Protein AF-A0A7X0Z5W8-F1 (afdb_monomer_lite)

Sequence (164 aa):
MKFIDGFQKYYEKPPVWVVLEIMTMSKLKPFIVYLSNAKPRNTKLKKIRNGIRYTSMLRNECAHNRPIIFNLRNNNHHISKPIYTNAKRKGFTNEEIQIYKVAQIFALMDLHALVCGDGMRRNRFKDFVVFKQEFQRVEDLFQDNKYISRFQSAINRLVDIYQI

Organism: NCBI:txid1552123

Foldseek 3Di:
DDDDPPCPVQPVPNDVVNVVVPDDLVRVLVVLVVVCVVCVVDVLSVLCNLLSVLQVVVVVCVVVVNDLPPPQPQPPDDRDPVLVVVVVVLPQDPLLCSRSSLSSVSSVLVNCVSPDDPVVLVVVLVVLVVVLVVLVVCCVVCVVPPSSVSPSVSSVSSSVSSDD

pLDDT: mean 89.34, std 6.94, range [51.5, 96.38]

InterPro domains:
  IPR011664 Abortive infection system protein AbiD/AbiF-like [PF07751] (3-68)

Secondary structure (DSSP, 8-state):
-PPPTT-GGGSSS--HHHHHHH--HHHHHHHHHHHHHHSTT-HHHHHHHHHHHHHHHHHHHHHTT--TTTT-S--SPPPPHHHHHHHHHTT--HHHHTSHHHHHHHHHHHHHHHHS-HHHHHHHHHHHHHHHHHHHTTGGGGTT-HHHHHHHHHHHHHHHHH--

Structure (mmCIF, N/CA/C/O backbone):
data_AF-A0A7X0Z5W8-F1
#
_entry.id   AF-A0A7X0Z5W8-F1
#
loop_
_atom_site.group_PDB
_atom_site.id
_atom_site.type_symbol
_atom_site.label_atom_id
_atom_site.label_alt_id
_atom_site.label_comp_id
_atom_site.label_asym_id
_atom_site.label_entity_id
_atom_site.label_seq_id
_atom_site.pdbx_PDB_ins_code
_atom_site.Cartn_x
_atom_site.Cartn_y
_atom_site.Cartn_z
_atom_site.occupancy
_atom_site.B_iso_or_equiv
_atom_site.auth_seq_id
_atom_site.auth_comp_id
_atom_site.auth_asym_id
_atom_site.auth_atom_id
_atom_site.pdbx_PDB_model_num
ATOM 1 N N . MET A 1 1 ? 24.064 -20.713 -11.285 1.00 51.50 1 MET A N 1
ATOM 2 C CA . MET A 1 1 ? 22.827 -19.966 -11.612 1.00 51.50 1 MET A CA 1
ATOM 3 C C . MET A 1 1 ? 21.813 -20.987 -12.105 1.00 51.50 1 MET A C 1
ATOM 5 O O . MET A 1 1 ? 22.127 -21.669 -13.066 1.00 51.50 1 MET A O 1
ATOM 9 N N . LYS A 1 2 ? 20.683 -21.207 -11.412 1.00 58.75 2 LYS A N 1
ATOM 10 C CA . LYS A 1 2 ? 19.655 -22.139 -11.913 1.00 58.75 2 LYS A CA 1
ATOM 11 C C . LYS A 1 2 ? 18.918 -21.463 -13.065 1.00 58.75 2 LYS A C 1
ATOM 13 O O . LYS A 1 2 ? 18.343 -20.392 -12.870 1.00 58.75 2 LYS A O 1
ATOM 18 N N . PHE A 1 3 ? 18.996 -22.066 -14.239 1.00 69.62 3 PHE A N 1
ATOM 19 C CA . PHE A 1 3 ? 18.217 -21.665 -15.396 1.00 69.62 3 PHE A CA 1
ATOM 20 C C . PHE A 1 3 ? 16.768 -22.131 -15.212 1.00 69.62 3 PHE A C 1
ATOM 22 O O . PHE A 1 3 ? 16.520 -23.185 -14.635 1.00 69.62 3 PHE A O 1
ATOM 29 N N . ILE A 1 4 ? 15.824 -21.281 -15.605 1.00 78.38 4 ILE A N 1
ATOM 30 C CA . ILE A 1 4 ? 14.389 -21.560 -15.583 1.00 78.38 4 ILE A CA 1
ATOM 31 C C . ILE A 1 4 ? 14.031 -22.235 -16.903 1.00 78.38 4 ILE A C 1
ATOM 33 O O . ILE A 1 4 ? 14.211 -21.640 -17.973 1.00 78.38 4 ILE A O 1
ATOM 37 N N . ASP A 1 5 ? 13.512 -23.453 -16.806 1.00 81.94 5 ASP A N 1
ATOM 38 C CA . ASP A 1 5 ? 13.089 -24.223 -17.966 1.00 81.94 5 ASP A CA 1
ATOM 39 C C . ASP A 1 5 ? 12.021 -23.484 -18.780 1.00 81.94 5 ASP A C 1
ATOM 41 O O . ASP A 1 5 ? 11.112 -22.862 -18.232 1.00 81.94 5 ASP A O 1
ATOM 45 N N . GLY A 1 6 ? 12.178 -23.497 -20.106 1.00 82.88 6 GLY A N 1
ATOM 46 C CA . GLY A 1 6 ? 11.323 -22.780 -21.056 1.00 82.88 6 GLY A CA 1
ATOM 47 C C . GLY A 1 6 ? 11.835 -21.392 -21.464 1.00 82.88 6 GLY A C 1
ATOM 48 O O . GLY A 1 6 ? 11.345 -20.831 -22.446 1.00 82.88 6 GLY A O 1
ATOM 49 N N . PHE A 1 7 ? 12.851 -20.846 -20.780 1.00 83.75 7 PHE A N 1
ATOM 50 C CA . PHE A 1 7 ? 13.393 -19.506 -21.061 1.00 83.75 7 PHE A CA 1
ATOM 51 C C . PHE A 1 7 ? 14.799 -19.491 -21.674 1.00 83.75 7 PHE A C 1
ATOM 53 O O . PHE A 1 7 ? 15.327 -18.413 -21.944 1.00 83.75 7 PHE A O 1
ATOM 60 N N . GLN A 1 8 ? 15.397 -20.655 -21.940 1.00 88.62 8 GLN A N 1
ATOM 61 C CA . GLN A 1 8 ? 16.789 -20.786 -22.390 1.00 88.62 8 GLN A CA 1
ATOM 62 C C . GLN A 1 8 ? 17.100 -19.949 -23.639 1.00 88.62 8 GLN A C 1
ATOM 64 O O . GLN A 1 8 ? 18.111 -19.250 -23.680 1.00 88.62 8 GLN A O 1
ATOM 69 N N . LYS A 1 9 ? 16.183 -19.930 -24.617 1.00 87.69 9 LYS A N 1
ATOM 70 C CA . LYS A 1 9 ? 16.318 -19.158 -25.868 1.00 87.69 9 LYS A CA 1
ATOM 71 C C . LYS A 1 9 ? 16.400 -17.637 -25.680 1.00 87.69 9 LYS A C 1
ATOM 73 O O . LYS A 1 9 ? 16.699 -16.922 -26.628 1.00 87.69 9 LYS A O 1
ATOM 78 N N . TYR A 1 10 ? 16.112 -17.135 -24.481 1.00 84.44 10 TYR A N 1
ATOM 79 C CA . TYR A 1 10 ? 16.080 -15.708 -24.179 1.00 84.44 10 TYR A CA 1
ATOM 80 C C . TYR A 1 10 ? 17.262 -15.237 -23.327 1.00 84.44 10 TYR A C 1
ATOM 82 O O . TYR A 1 10 ? 17.318 -14.059 -23.004 1.00 84.44 10 TYR A O 1
ATOM 90 N N . TYR A 1 11 ? 18.209 -16.091 -22.934 1.00 83.38 11 TYR A N 1
ATOM 91 C CA . TYR A 1 11 ? 19.255 -15.669 -21.990 1.00 83.38 11 TYR A CA 1
ATOM 92 C C . TYR A 1 11 ? 20.321 -14.749 -22.579 1.00 83.38 11 TYR A C 1
ATOM 94 O O . TYR A 1 11 ? 20.823 -13.890 -21.858 1.00 83.38 11 TYR A O 1
ATOM 102 N N . GLU A 1 12 ? 20.631 -14.866 -23.869 1.00 84.81 12 GLU A N 1
ATOM 103 C CA . GLU A 1 12 ? 21.605 -13.980 -24.522 1.00 84.81 12 GLU A CA 1
ATOM 104 C C . GLU A 1 12 ? 21.020 -12.598 -24.835 1.00 84.81 12 GLU A C 1
ATOM 106 O O . GLU A 1 12 ? 21.705 -11.581 -24.741 1.00 84.81 12 GLU A O 1
ATOM 111 N N . LYS A 1 13 ? 19.734 -12.554 -25.204 1.00 85.81 13 LYS A N 1
ATOM 112 C CA . LYS A 1 13 ? 19.005 -11.330 -25.565 1.00 85.81 13 LYS A CA 1
ATOM 113 C C . LYS A 1 13 ? 17.608 -11.348 -24.941 1.00 85.81 13 LYS A C 1
ATOM 115 O O . LYS A 1 13 ? 16.622 -11.547 -25.656 1.00 85.81 13 LYS A O 1
ATOM 120 N N . PRO A 1 14 ? 17.497 -11.174 -23.614 1.00 83.38 14 PRO A N 1
ATOM 121 C CA . PRO A 1 14 ? 16.217 -11.292 -22.942 1.00 83.38 14 PRO A CA 1
ATOM 122 C C . PRO A 1 14 ? 15.326 -10.107 -23.315 1.00 83.38 14 PRO A C 1
ATOM 124 O O . PRO A 1 14 ? 15.676 -8.960 -23.016 1.00 83.38 14 PRO A O 1
ATOM 127 N N . PRO A 1 15 ? 14.159 -10.338 -23.945 1.00 84.62 15 PRO A N 1
ATOM 128 C CA . PRO A 1 15 ? 13.189 -9.273 -24.106 1.00 84.62 15 PRO A CA 1
ATOM 129 C C . PRO A 1 15 ? 12.685 -8.847 -22.721 1.00 84.62 15 PRO A C 1
ATOM 131 O O . PRO A 1 15 ? 12.645 -9.643 -21.780 1.00 84.62 15 PRO A O 1
ATOM 134 N N . VAL A 1 16 ? 12.272 -7.584 -22.587 1.00 78.19 16 VAL A N 1
ATOM 135 C CA . VAL A 1 16 ? 11.922 -7.008 -21.276 1.00 78.19 16 VAL A CA 1
ATOM 136 C C . VAL A 1 16 ? 10.833 -7.803 -20.543 1.00 78.19 16 VAL A C 1
ATOM 138 O O . VAL A 1 16 ? 10.878 -7.914 -19.323 1.00 78.19 16 VAL A O 1
ATOM 141 N N . TRP A 1 17 ? 9.891 -8.412 -21.270 1.00 80.69 17 TRP A N 1
ATOM 142 C CA . TRP A 1 17 ? 8.832 -9.230 -20.676 1.00 80.69 17 TRP A CA 1
ATOM 143 C C . TRP A 1 17 ? 9.375 -10.509 -20.022 1.00 80.69 17 TRP A C 1
ATOM 145 O O . TRP A 1 17 ? 8.927 -10.851 -18.935 1.00 80.69 17 TRP A O 1
ATOM 155 N N . VAL A 1 18 ? 10.394 -11.158 -20.605 1.00 82.19 18 VAL A N 1
ATOM 156 C CA . VAL A 1 18 ? 11.055 -12.332 -20.001 1.00 82.19 18 VAL A CA 1
ATOM 157 C C . VAL A 1 18 ? 11.731 -11.933 -18.707 1.00 82.19 18 VAL A C 1
ATOM 159 O O . VAL A 1 18 ? 11.607 -12.633 -17.709 1.00 82.19 18 VAL A O 1
ATOM 162 N N . VAL A 1 19 ? 12.415 -10.785 -18.710 1.00 80.25 19 VAL A N 1
ATOM 163 C CA . VAL A 1 19 ? 13.057 -10.249 -17.509 1.00 80.25 19 VAL A CA 1
ATOM 164 C C . VAL A 1 19 ? 12.027 -10.049 -16.402 1.00 80.25 19 VAL A C 1
ATOM 166 O O . VAL A 1 19 ? 12.305 -10.416 -15.269 1.00 80.25 19 VAL A O 1
ATOM 169 N N . LEU A 1 20 ? 10.845 -9.513 -16.712 1.00 78.06 20 LEU A N 1
ATOM 170 C CA . LEU A 1 20 ? 9.777 -9.325 -15.728 1.00 78.06 20 LEU A CA 1
ATOM 171 C C . LEU A 1 20 ? 9.198 -10.654 -15.222 1.00 78.06 20 LEU A C 1
ATOM 173 O O . LEU A 1 20 ? 8.977 -10.780 -14.021 1.00 78.06 20 LEU A O 1
ATOM 177 N N . GLU A 1 21 ? 9.019 -11.636 -16.105 1.00 79.38 21 GLU A N 1
ATOM 178 C CA . GLU A 1 21 ? 8.458 -12.955 -15.783 1.00 79.38 21 GLU A CA 1
ATOM 179 C C . GLU A 1 21 ? 9.354 -13.745 -14.815 1.00 79.38 21 GLU A C 1
ATOM 181 O O . GLU A 1 21 ? 8.900 -14.312 -13.823 1.00 79.38 21 GLU A O 1
ATOM 186 N N . ILE A 1 22 ? 10.667 -13.729 -15.054 1.00 81.81 22 ILE A N 1
ATOM 187 C CA . ILE A 1 22 ? 11.637 -14.487 -14.249 1.00 81.81 22 ILE A CA 1
ATOM 188 C C . ILE A 1 22 ? 12.082 -13.752 -12.977 1.00 81.81 22 ILE A C 1
ATOM 190 O O . ILE A 1 22 ? 12.805 -14.304 -12.134 1.00 81.81 22 ILE A O 1
ATOM 194 N N . MET A 1 23 ? 11.739 -12.470 -12.848 1.00 84.25 23 MET A N 1
ATOM 195 C CA . MET A 1 23 ? 12.248 -11.625 -11.779 1.00 84.25 23 MET A CA 1
ATOM 196 C C . MET A 1 23 ? 11.437 -11.806 -10.504 1.00 84.25 23 MET A C 1
ATOM 198 O O . MET A 1 23 ? 10.319 -11.328 -10.340 1.00 84.25 23 MET A O 1
ATOM 202 N N . THR A 1 24 ? 12.070 -12.436 -9.520 1.00 87.25 24 THR A N 1
ATOM 203 C CA . THR A 1 24 ? 11.540 -12.489 -8.161 1.00 87.25 24 THR A CA 1
ATOM 204 C C . THR A 1 24 ? 11.448 -11.087 -7.555 1.00 87.25 24 THR A C 1
ATOM 206 O O . THR A 1 24 ? 12.228 -10.187 -7.872 1.00 87.25 24 THR A O 1
ATOM 209 N N . MET A 1 25 ? 10.568 -10.912 -6.567 1.00 85.38 25 MET A N 1
ATOM 210 C CA . MET A 1 25 ? 10.460 -9.652 -5.820 1.00 85.38 25 MET A CA 1
ATOM 211 C C . MET A 1 25 ? 11.796 -9.228 -5.169 1.00 85.38 25 MET A C 1
ATOM 213 O O . MET A 1 25 ? 12.070 -8.036 -5.030 1.00 85.38 25 MET A O 1
ATOM 217 N N . SER A 1 26 ? 12.653 -10.190 -4.798 1.00 85.44 26 SER A N 1
ATOM 218 C CA . SER A 1 26 ? 14.002 -9.930 -4.272 1.00 85.44 26 SER A CA 1
ATOM 219 C C . SER A 1 26 ? 14.949 -9.303 -5.300 1.00 85.44 26 SER A C 1
ATOM 221 O O . SER A 1 26 ? 15.810 -8.522 -4.908 1.00 85.44 26 SER A O 1
ATOM 223 N N . LYS A 1 27 ? 14.760 -9.581 -6.595 1.00 89.12 27 LYS A N 1
ATOM 224 C CA . LYS A 1 27 ? 15.503 -8.965 -7.707 1.00 89.12 27 LYS A CA 1
ATOM 225 C C . LYS A 1 27 ? 14.833 -7.679 -8.210 1.00 89.12 27 LYS A C 1
ATOM 227 O O . LYS A 1 27 ? 15.518 -6.721 -8.557 1.00 89.12 27 LYS A O 1
ATOM 232 N N . LEU A 1 28 ? 13.501 -7.613 -8.172 1.00 88.50 28 LEU A N 1
ATOM 233 C CA . LEU A 1 28 ? 12.735 -6.451 -8.629 1.00 88.50 28 LEU A CA 1
ATOM 234 C C . LEU A 1 28 ? 12.993 -5.198 -7.787 1.00 88.50 28 LEU A C 1
ATOM 236 O O . LEU A 1 28 ? 13.167 -4.109 -8.329 1.00 88.50 28 LEU A O 1
ATOM 240 N N . LYS A 1 29 ? 13.061 -5.334 -6.459 1.00 90.94 29 LYS A N 1
ATOM 241 C CA . LYS A 1 29 ? 13.352 -4.204 -5.562 1.00 90.94 29 LYS A CA 1
ATOM 242 C C . LYS A 1 29 ? 14.668 -3.485 -5.885 1.00 90.94 29 LYS A C 1
ATOM 244 O O . LYS A 1 29 ? 14.610 -2.274 -6.104 1.00 90.94 29 LYS A O 1
ATOM 249 N N . PRO A 1 30 ? 15.841 -4.158 -5.897 1.00 91.06 30 PRO A N 1
ATOM 250 C CA . PRO A 1 30 ? 17.098 -3.484 -6.201 1.00 91.06 30 PRO A CA 1
ATOM 251 C C . PRO A 1 30 ? 17.103 -2.932 -7.627 1.00 91.06 30 PRO A C 1
ATOM 253 O O . PRO A 1 30 ? 17.633 -1.846 -7.843 1.00 91.06 30 PRO A O 1
ATOM 256 N N . PHE A 1 31 ? 16.436 -3.597 -8.575 1.00 91.19 31 PHE A N 1
ATOM 257 C CA . PHE A 1 31 ? 16.291 -3.079 -9.933 1.00 91.19 31 PHE A CA 1
ATOM 258 C C . PHE A 1 31 ? 15.491 -1.766 -9.989 1.00 91.19 31 PHE A C 1
ATOM 260 O O . PHE A 1 31 ? 15.933 -0.801 -10.609 1.00 91.19 31 PHE A O 1
ATOM 267 N N . ILE A 1 32 ? 14.366 -1.665 -9.276 1.00 92.31 32 ILE A N 1
ATOM 268 C CA . ILE A 1 32 ? 13.595 -0.415 -9.150 1.00 92.31 32 ILE A CA 1
ATOM 269 C C . ILE A 1 32 ? 14.437 0.692 -8.505 1.00 92.31 32 ILE A C 1
ATOM 271 O O . ILE A 1 32 ? 14.369 1.848 -8.930 1.00 92.31 32 ILE A O 1
ATOM 275 N N . VAL A 1 33 ? 15.235 0.361 -7.484 1.00 93.56 33 VAL A N 1
ATOM 276 C CA . VAL A 1 33 ? 16.149 1.321 -6.844 1.00 93.56 33 VAL A CA 1
ATOM 277 C C . VAL A 1 33 ? 17.182 1.826 -7.850 1.00 93.56 33 VAL A C 1
ATOM 279 O O . VAL A 1 33 ? 17.344 3.039 -7.983 1.00 93.56 33 VAL A O 1
ATOM 282 N N . TYR A 1 34 ? 17.818 0.915 -8.588 1.00 94.44 34 TYR A N 1
ATOM 283 C CA . TYR A 1 34 ? 18.759 1.237 -9.658 1.00 94.44 34 TYR A CA 1
ATOM 284 C C . TYR A 1 34 ? 18.121 2.155 -10.709 1.00 94.44 34 TYR A C 1
ATOM 286 O O . TYR A 1 34 ? 18.635 3.243 -10.961 1.00 94.44 34 TYR A O 1
ATOM 294 N N . LEU A 1 35 ? 16.956 1.785 -11.250 1.00 93.25 35 LEU A N 1
ATOM 295 C CA . LEU A 1 35 ? 16.246 2.584 -12.253 1.00 93.25 35 LEU A CA 1
ATOM 296 C C . LEU A 1 35 ? 15.872 3.973 -11.731 1.00 93.25 35 LEU A C 1
ATOM 298 O O . LEU A 1 35 ? 16.040 4.972 -12.431 1.00 93.25 35 LEU A O 1
ATOM 302 N N . SER A 1 36 ? 15.381 4.058 -10.494 1.00 95.50 36 SER A N 1
ATOM 303 C CA . SER A 1 36 ? 15.040 5.336 -9.867 1.00 95.50 36 SER A CA 1
ATOM 304 C C . SER A 1 36 ? 16.267 6.227 -9.656 1.00 95.50 36 SER A C 1
ATOM 306 O O . SER A 1 36 ? 16.116 7.447 -9.713 1.00 95.50 36 SER A O 1
ATOM 308 N N . ASN A 1 37 ? 17.444 5.651 -9.397 1.00 94.94 37 ASN A N 1
ATOM 309 C CA . ASN A 1 37 ? 18.701 6.393 -9.286 1.00 94.94 37 ASN A CA 1
ATOM 310 C C . ASN A 1 37 ? 19.205 6.844 -10.663 1.00 94.94 37 ASN A C 1
ATOM 312 O O . ASN A 1 37 ? 19.605 7.993 -10.813 1.00 94.94 37 ASN A O 1
ATOM 316 N N . ALA A 1 38 ? 19.121 5.974 -11.674 1.00 96.38 38 ALA A N 1
ATOM 317 C CA . ALA A 1 38 ? 19.524 6.272 -13.048 1.00 96.38 38 ALA A CA 1
ATOM 318 C C . ALA A 1 38 ? 18.626 7.326 -13.721 1.00 96.38 38 ALA A C 1
ATOM 320 O O . ALA A 1 38 ? 19.055 8.034 -14.632 1.00 96.38 38 ALA A O 1
ATOM 321 N N . LYS A 1 39 ? 17.367 7.450 -13.281 1.00 95.31 39 LYS A N 1
ATOM 322 C CA . LYS A 1 39 ? 16.396 8.438 -13.776 1.00 95.31 39 LYS A CA 1
ATOM 323 C C . LYS A 1 39 ? 15.904 9.338 -12.632 1.00 95.31 39 LYS A C 1
ATOM 325 O O . LYS A 1 39 ? 14.720 9.311 -12.289 1.00 95.31 39 LYS A O 1
ATOM 330 N N . PRO A 1 40 ? 16.768 10.200 -12.064 1.00 93.31 40 PRO A N 1
ATOM 331 C CA . PRO A 1 40 ? 16.465 10.942 -10.840 1.00 93.31 40 PRO A CA 1
ATOM 332 C C . PRO A 1 40 ? 15.366 11.998 -11.017 1.00 93.31 40 PRO A C 1
ATOM 334 O O . PRO A 1 40 ? 14.775 12.437 -10.035 1.00 93.31 40 PRO A O 1
ATOM 337 N N . ARG A 1 41 ? 15.045 12.414 -12.246 1.00 96.00 41 ARG A N 1
ATOM 338 C CA . ARG A 1 41 ? 13.925 13.334 -12.519 1.00 96.00 41 ARG A CA 1
ATOM 339 C C . ARG A 1 41 ? 12.574 12.618 -12.643 1.00 96.00 41 ARG A C 1
ATOM 341 O O . ARG A 1 41 ? 11.537 13.269 -12.625 1.00 96.00 41 ARG A O 1
ATOM 348 N N . ASN A 1 42 ? 12.559 11.285 -12.717 1.00 95.69 42 ASN A N 1
ATOM 349 C CA . ASN A 1 42 ? 11.328 10.517 -12.866 1.00 95.69 42 ASN A CA 1
ATOM 350 C C . ASN A 1 42 ? 10.620 10.345 -11.509 1.00 95.69 42 ASN A C 1
ATOM 352 O O . ASN A 1 42 ? 10.963 9.488 -10.689 1.00 95.69 42 ASN A O 1
ATOM 356 N N . THR A 1 43 ? 9.606 11.174 -11.270 1.00 93.94 43 THR A N 1
ATOM 357 C CA . THR A 1 43 ? 8.818 11.178 -10.028 1.00 93.94 43 THR A CA 1
ATOM 358 C C . THR A 1 43 ? 8.000 9.899 -9.842 1.00 93.94 43 THR A C 1
ATOM 360 O O . THR A 1 43 ? 7.850 9.439 -8.708 1.00 93.94 43 THR A O 1
ATOM 363 N N . LYS A 1 44 ? 7.528 9.279 -10.932 1.00 94.62 44 LYS A N 1
ATOM 364 C CA . LYS A 1 44 ? 6.810 7.997 -10.900 1.00 94.62 44 LYS A CA 1
ATOM 365 C C . LYS A 1 44 ? 7.713 6.882 -10.374 1.00 94.62 44 LYS A C 1
ATOM 367 O O . LYS A 1 44 ? 7.332 6.194 -9.431 1.00 94.62 44 LYS A O 1
ATOM 372 N N . LEU A 1 45 ? 8.938 6.762 -10.892 1.00 94.88 45 LEU A N 1
ATOM 373 C CA . LEU A 1 45 ? 9.915 5.779 -10.405 1.00 94.88 45 LEU A CA 1
ATOM 374 C C . LEU A 1 45 ? 10.294 6.009 -8.939 1.00 94.88 45 LEU A C 1
ATOM 376 O O . LEU A 1 45 ? 10.392 5.045 -8.183 1.00 94.88 45 LEU A O 1
ATOM 380 N N . LYS A 1 46 ? 10.429 7.268 -8.503 1.00 95.31 46 LYS A N 1
ATOM 381 C CA . LYS A 1 46 ? 10.655 7.591 -7.084 1.00 95.31 46 LYS A CA 1
ATOM 382 C C . LYS A 1 46 ? 9.510 7.115 -6.191 1.00 95.31 46 LYS A C 1
ATOM 384 O O . LYS A 1 46 ? 9.762 6.521 -5.145 1.00 95.31 46 LYS A O 1
ATOM 389 N N . LYS A 1 47 ? 8.256 7.346 -6.596 1.00 94.75 47 LYS A N 1
ATOM 390 C CA . LYS A 1 47 ? 7.080 6.853 -5.860 1.00 94.75 47 LYS A CA 1
ATOM 391 C C . LYS A 1 47 ? 7.080 5.326 -5.776 1.00 94.75 47 LYS A C 1
ATOM 393 O O . LYS A 1 47 ? 6.950 4.789 -4.678 1.00 94.75 47 LYS A O 1
ATOM 398 N N . ILE A 1 48 ? 7.334 4.645 -6.897 1.00 95.75 48 ILE A N 1
ATOM 399 C CA . ILE A 1 48 ? 7.454 3.178 -6.952 1.00 95.75 48 ILE A CA 1
ATOM 400 C C . ILE A 1 48 ? 8.539 2.682 -5.993 1.00 95.75 48 ILE A C 1
ATOM 402 O O . ILE A 1 48 ? 8.272 1.818 -5.158 1.00 95.75 48 ILE A O 1
ATOM 406 N N . ARG A 1 49 ? 9.735 3.277 -6.035 1.00 95.44 49 ARG A N 1
ATOM 407 C CA . ARG A 1 49 ? 10.837 2.956 -5.117 1.00 95.44 49 ARG A CA 1
ATOM 408 C C . ARG A 1 49 ? 10.445 3.118 -3.647 1.00 95.44 49 ARG A C 1
ATOM 410 O O . ARG A 1 49 ? 10.814 2.279 -2.830 1.00 95.44 49 ARG A O 1
ATOM 417 N N . ASN A 1 50 ? 9.723 4.179 -3.298 1.00 94.75 50 ASN A N 1
ATOM 418 C CA . ASN A 1 50 ? 9.331 4.431 -1.911 1.00 94.75 50 ASN A CA 1
ATOM 419 C C . ASN A 1 50 ? 8.289 3.418 -1.410 1.00 94.75 50 ASN A C 1
ATOM 421 O O . ASN A 1 50 ? 8.345 3.008 -0.251 1.00 94.75 50 ASN A O 1
ATOM 425 N N . GLY A 1 51 ? 7.367 2.986 -2.276 1.00 95.50 51 GLY A N 1
ATOM 426 C CA . GLY A 1 51 ? 6.307 2.040 -1.916 1.00 95.50 51 GLY A CA 1
ATOM 427 C C . GLY A 1 51 ? 6.715 0.563 -1.973 1.00 95.50 51 GLY A C 1
ATOM 428 O O . GLY A 1 51 ? 6.201 -0.233 -1.189 1.00 95.50 51 GLY A O 1
ATOM 429 N N . ILE A 1 52 ? 7.661 0.173 -2.840 1.00 94.50 52 ILE A N 1
ATOM 430 C CA . ILE A 1 52 ? 7.932 -1.250 -3.140 1.00 94.50 52 ILE A CA 1
ATOM 431 C C . ILE A 1 52 ? 8.375 -2.066 -1.916 1.00 94.50 52 ILE A C 1
ATOM 433 O O . ILE A 1 52 ? 8.089 -3.260 -1.807 1.00 94.50 52 ILE A O 1
ATOM 437 N N . ARG A 1 53 ? 9.057 -1.434 -0.951 1.00 92.62 53 ARG A N 1
ATOM 438 C CA . ARG A 1 53 ? 9.425 -2.092 0.312 1.00 92.62 53 ARG A CA 1
ATOM 439 C C . ARG A 1 53 ? 8.178 -2.546 1.070 1.00 92.62 53 ARG A C 1
ATOM 441 O O . ARG A 1 53 ? 8.118 -3.693 1.497 1.00 92.62 53 ARG A O 1
ATOM 448 N N . TYR A 1 54 ? 7.189 -1.676 1.202 1.00 94.50 54 TYR A N 1
ATOM 449 C CA . TYR A 1 54 ? 5.969 -1.943 1.956 1.00 94.50 54 TYR A CA 1
ATOM 450 C C . TYR A 1 54 ? 5.121 -3.031 1.302 1.00 94.50 54 TYR A C 1
ATOM 452 O O . TYR A 1 54 ? 4.753 -4.006 1.957 1.00 94.50 54 TYR A O 1
ATOM 460 N N . THR A 1 55 ? 4.900 -2.914 -0.007 1.00 93.62 55 THR A N 1
ATOM 461 C CA . THR A 1 55 ? 4.086 -3.873 -0.767 1.00 93.62 55 THR A CA 1
ATOM 462 C C . THR A 1 55 ? 4.686 -5.267 -0.752 1.00 93.62 55 THR A C 1
ATOM 464 O O . THR A 1 55 ? 3.980 -6.259 -0.598 1.00 93.62 55 THR A O 1
ATOM 467 N N . SER A 1 56 ? 6.009 -5.360 -0.842 1.00 92.62 56 SER A N 1
ATOM 468 C CA . SER A 1 56 ? 6.695 -6.644 -0.784 1.00 92.62 56 SER A CA 1
ATOM 469 C C . SER A 1 56 ? 6.631 -7.328 0.582 1.00 92.62 56 SER A C 1
ATOM 471 O O . SER A 1 56 ? 6.618 -8.554 0.633 1.00 92.62 56 SER A O 1
ATOM 473 N N . MET A 1 57 ? 6.621 -6.553 1.673 1.00 90.81 57 MET A N 1
ATOM 474 C CA . MET A 1 57 ? 6.501 -7.087 3.027 1.00 90.81 57 MET A CA 1
ATOM 475 C C . MET A 1 57 ? 5.089 -7.624 3.231 1.00 90.81 57 MET A C 1
ATOM 477 O O . MET A 1 57 ? 4.945 -8.762 3.660 1.00 90.81 57 MET A O 1
ATOM 481 N N . LEU A 1 58 ? 4.075 -6.866 2.805 1.00 92.19 58 LEU A N 1
ATOM 482 C CA . LEU A 1 58 ? 2.685 -7.316 2.833 1.00 92.19 58 LEU A CA 1
ATOM 483 C C . LEU A 1 58 ? 2.478 -8.576 1.982 1.00 92.19 58 LEU A C 1
ATOM 485 O O . LEU A 1 58 ? 1.920 -9.552 2.466 1.00 92.19 58 LEU A O 1
ATOM 489 N N . ARG A 1 59 ? 3.017 -8.614 0.752 1.00 92.44 59 ARG A N 1
ATOM 490 C CA . ARG A 1 59 ? 3.003 -9.822 -0.096 1.00 92.44 59 ARG A CA 1
ATOM 491 C C . ARG A 1 59 ? 3.599 -11.026 0.631 1.00 92.44 59 ARG A C 1
ATOM 493 O O . ARG A 1 59 ? 3.062 -12.121 0.520 1.00 92.44 59 ARG A O 1
ATOM 500 N N . ASN A 1 60 ? 4.718 -10.835 1.331 1.00 90.81 60 ASN A N 1
ATOM 501 C CA . ASN A 1 60 ? 5.371 -11.907 2.074 1.00 90.81 60 ASN A CA 1
ATOM 502 C C . ASN A 1 60 ? 4.485 -12.422 3.214 1.00 90.81 60 ASN A C 1
ATOM 504 O O . ASN A 1 60 ? 4.379 -13.622 3.416 1.00 90.81 60 ASN A O 1
ATOM 508 N N . GLU A 1 61 ? 3.812 -11.528 3.935 1.00 91.12 61 GLU A N 1
ATOM 509 C CA . GLU A 1 61 ? 2.862 -11.913 4.982 1.00 91.12 61 GLU A CA 1
ATOM 510 C C . GLU A 1 61 ? 1.662 -12.680 4.421 1.00 91.12 61 GLU A C 1
ATOM 512 O O . GLU A 1 61 ? 1.306 -13.716 4.980 1.00 91.12 61 GLU A O 1
ATOM 517 N N . CYS A 1 62 ? 1.099 -12.231 3.295 1.00 90.06 62 CYS A N 1
ATOM 518 C CA . CYS A 1 62 ? 0.032 -12.946 2.595 1.00 90.06 62 CYS A CA 1
ATOM 519 C C . CYS A 1 62 ? 0.488 -14.335 2.130 1.00 90.06 62 CYS A C 1
ATOM 521 O O . CYS A 1 62 ? -0.240 -15.301 2.310 1.00 90.06 62 CYS A O 1
ATOM 523 N N . ALA A 1 63 ? 1.706 -14.461 1.590 1.00 89.75 63 ALA A N 1
ATOM 524 C CA . ALA A 1 63 ? 2.261 -15.747 1.157 1.00 89.75 63 ALA A CA 1
ATOM 525 C C . ALA A 1 63 ? 2.455 -16.747 2.313 1.00 89.75 63 ALA A C 1
ATOM 527 O O . ALA A 1 63 ? 2.506 -17.951 2.084 1.00 89.75 63 ALA A O 1
ATOM 528 N N . HIS A 1 64 ? 2.548 -16.253 3.549 1.00 90.38 64 HIS A N 1
ATOM 529 C CA . HIS A 1 64 ? 2.597 -17.062 4.767 1.00 90.38 64 HIS A CA 1
ATOM 530 C C . HIS A 1 64 ? 1.250 -17.107 5.511 1.00 90.38 64 HIS A C 1
ATOM 532 O O . HIS A 1 64 ? 1.233 -17.469 6.685 1.00 90.38 64 HIS A O 1
ATOM 538 N N . ASN A 1 65 ? 0.143 -16.712 4.867 1.00 88.81 65 ASN A N 1
ATOM 539 C CA . ASN A 1 65 ? -1.214 -16.699 5.430 1.00 88.81 65 ASN A CA 1
ATOM 540 C C . ASN A 1 65 ? -1.328 -15.982 6.787 1.00 88.81 65 ASN A C 1
ATOM 542 O O . ASN A 1 65 ? -2.103 -16.381 7.655 1.00 88.81 65 ASN A O 1
ATOM 546 N N . ARG A 1 66 ? -0.548 -14.915 6.999 1.00 89.12 66 ARG A N 1
ATOM 547 C CA . ARG A 1 66 ? -0.616 -14.139 8.243 1.00 89.12 66 ARG A CA 1
ATOM 548 C C . ARG A 1 66 ? -1.876 -13.263 8.248 1.00 89.12 66 ARG A C 1
ATOM 550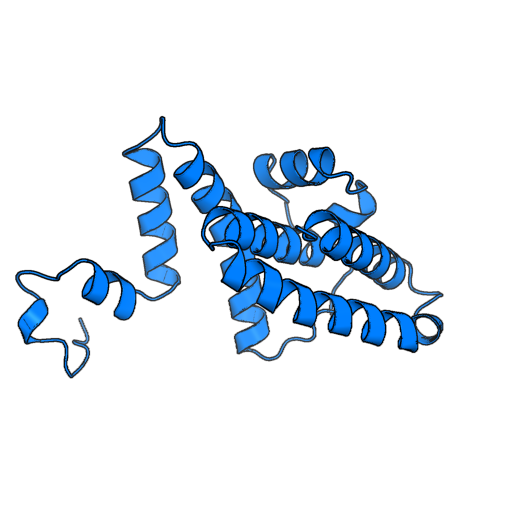 O O . ARG A 1 66 ? -2.011 -12.435 7.342 1.00 89.12 66 ARG A O 1
ATOM 557 N N . PRO A 1 67 ? -2.761 -13.369 9.259 1.00 87.88 67 PRO A N 1
ATOM 558 C CA . PRO A 1 67 ? -3.967 -12.549 9.322 1.00 87.88 67 PRO A CA 1
ATOM 559 C C . PRO A 1 67 ? -3.646 -11.052 9.377 1.00 87.88 67 PRO A C 1
ATOM 561 O O . PRO A 1 67 ? -2.747 -10.620 10.101 1.00 87.88 67 PRO A O 1
ATOM 564 N N . ILE A 1 68 ? -4.400 -10.244 8.627 1.00 87.25 68 ILE A N 1
ATOM 565 C CA . ILE A 1 68 ? -4.125 -8.806 8.469 1.00 87.25 68 ILE A CA 1
ATOM 566 C C . ILE A 1 68 ? -4.319 -8.015 9.770 1.00 87.25 68 ILE A C 1
ATOM 568 O O . ILE A 1 68 ? -3.591 -7.058 10.021 1.00 87.25 68 ILE A O 1
ATOM 572 N N . ILE A 1 69 ? -5.256 -8.462 10.610 1.00 87.12 69 ILE A N 1
ATOM 573 C CA . ILE A 1 69 ? -5.588 -7.874 11.915 1.00 87.12 69 ILE A CA 1
ATOM 574 C C . ILE A 1 69 ? -4.626 -8.301 13.034 1.00 87.12 69 ILE A C 1
ATOM 576 O O . ILE A 1 69 ? -4.737 -7.834 14.166 1.00 87.12 69 ILE A O 1
ATOM 580 N N . PHE A 1 70 ? -3.676 -9.194 12.747 1.00 84.50 70 PHE A N 1
ATOM 581 C CA . PHE A 1 70 ? -2.707 -9.638 13.739 1.00 84.50 70 PHE A CA 1
ATOM 582 C C . PHE A 1 70 ? -1.572 -8.616 13.882 1.00 84.50 70 PHE A C 1
ATOM 584 O O . PHE A 1 70 ? -1.093 -8.060 12.892 1.00 84.50 70 PHE A O 1
ATOM 591 N N . ASN A 1 71 ? -1.106 -8.389 15.115 1.00 83.50 71 ASN A N 1
ATOM 592 C CA . ASN A 1 71 ? -0.016 -7.454 15.429 1.00 83.50 71 ASN A CA 1
ATOM 593 C C . ASN A 1 71 ? -0.233 -6.016 14.909 1.00 83.50 71 ASN A C 1
ATOM 595 O O . ASN A 1 71 ? 0.700 -5.373 14.432 1.00 83.50 71 ASN A O 1
ATOM 599 N N . LEU A 1 72 ? -1.459 -5.489 15.021 1.00 89.62 72 LEU A N 1
ATOM 600 C CA . LEU A 1 72 ? -1.762 -4.091 14.668 1.00 89.62 72 LEU A CA 1
ATOM 601 C C . LEU A 1 72 ? -1.115 -3.070 15.611 1.00 89.62 72 LEU A C 1
ATOM 603 O O . LEU A 1 72 ? -0.957 -1.902 15.252 1.00 89.62 72 LEU A O 1
ATOM 607 N N . ARG A 1 73 ? -0.721 -3.492 16.817 1.00 84.38 73 ARG A N 1
ATOM 608 C CA . ARG A 1 73 ? 0.088 -2.660 17.707 1.00 84.38 73 ARG A CA 1
ATOM 609 C C . ARG A 1 73 ? 1.417 -2.353 17.016 1.00 84.38 73 ARG A C 1
ATOM 611 O O . ARG A 1 73 ? 2.073 -3.248 16.494 1.00 84.38 73 ARG A O 1
ATOM 618 N N . ASN A 1 74 ? 1.799 -1.077 16.997 1.00 70.19 74 ASN A N 1
ATOM 619 C CA . ASN A 1 74 ? 3.024 -0.659 16.329 1.00 70.19 74 ASN A CA 1
ATOM 620 C C . ASN A 1 74 ? 4.244 -1.311 16.997 1.00 70.19 74 ASN A C 1
ATOM 622 O O . ASN A 1 74 ? 4.591 -0.992 18.132 1.00 70.19 74 ASN A O 1
ATOM 626 N N . ASN A 1 75 ? 4.886 -2.223 16.274 1.00 64.81 75 ASN A N 1
ATOM 627 C CA . ASN A 1 75 ? 6.066 -2.944 16.727 1.00 64.81 75 ASN A CA 1
ATOM 628 C C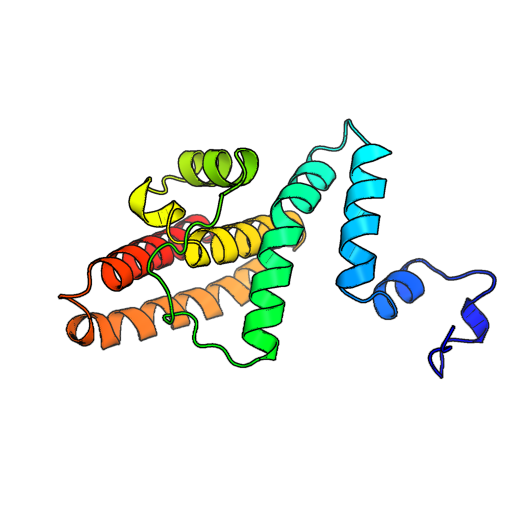 . ASN A 1 75 ? 7.328 -2.192 16.282 1.00 64.81 75 ASN A C 1
ATOM 630 O O . ASN A 1 75 ? 8.008 -2.665 15.385 1.00 64.81 75 ASN A O 1
ATOM 634 N N . ASN A 1 76 ? 7.624 -1.003 16.812 1.00 70.62 76 ASN A N 1
ATOM 635 C CA . ASN A 1 76 ? 8.861 -0.247 16.516 1.00 70.62 76 ASN A CA 1
ATOM 636 C C . ASN A 1 76 ? 9.214 -0.074 15.016 1.00 70.62 76 ASN A C 1
ATOM 638 O O . ASN A 1 76 ? 10.382 0.107 14.662 1.00 70.62 76 ASN A O 1
ATOM 642 N N . HIS A 1 77 ? 8.239 -0.128 14.102 1.00 82.81 77 HIS A N 1
ATOM 643 C CA . HIS A 1 77 ? 8.532 -0.027 12.675 1.00 82.81 77 HIS A CA 1
ATOM 644 C C . HIS A 1 77 ? 8.597 1.440 12.251 1.00 82.81 77 HIS A C 1
ATOM 646 O O . HIS A 1 77 ? 7.619 2.179 12.338 1.00 82.81 77 HIS A O 1
ATOM 652 N N . HIS A 1 78 ? 9.741 1.856 11.708 1.00 88.62 78 HIS A N 1
ATOM 653 C CA . HIS A 1 78 ? 9.884 3.195 11.148 1.00 88.62 78 HIS A CA 1
ATOM 654 C C . HIS A 1 78 ? 9.169 3.319 9.791 1.00 88.62 78 HIS A C 1
ATOM 656 O O . HIS A 1 78 ? 9.473 2.602 8.826 1.00 88.62 78 HIS A O 1
ATOM 662 N N . ILE A 1 79 ? 8.257 4.288 9.685 1.00 93.12 79 ILE A N 1
ATOM 663 C CA . ILE A 1 79 ? 7.586 4.646 8.433 1.00 93.12 79 ILE A CA 1
ATOM 664 C C . ILE A 1 79 ? 8.398 5.727 7.726 1.00 93.12 79 ILE A C 1
ATOM 666 O O . ILE A 1 79 ? 8.713 6.770 8.286 1.00 93.12 79 ILE A O 1
ATOM 670 N N . SER A 1 80 ? 8.741 5.486 6.463 1.00 94.25 80 SER A N 1
ATOM 671 C CA . SER A 1 80 ? 9.517 6.422 5.665 1.00 94.25 80 SER A CA 1
ATOM 672 C C . SER A 1 80 ? 8.749 7.729 5.464 1.00 94.25 80 SER A C 1
ATOM 674 O O . SER A 1 80 ? 7.550 7.724 5.168 1.00 94.25 80 SER A O 1
ATOM 676 N N . LYS A 1 81 ? 9.468 8.852 5.563 1.00 95.38 81 LYS A N 1
ATOM 677 C CA . LYS A 1 81 ? 8.909 10.198 5.386 1.00 95.38 81 LYS A CA 1
ATOM 678 C C . LYS A 1 81 ? 8.070 10.342 4.104 1.00 95.38 81 LYS A C 1
ATOM 680 O O . LYS A 1 81 ? 6.975 10.880 4.208 1.00 95.38 81 LYS A O 1
ATOM 685 N N . PRO A 1 82 ? 8.478 9.824 2.925 1.00 95.19 82 PRO A N 1
ATOM 686 C CA . PRO A 1 82 ? 7.661 9.943 1.716 1.00 95.19 82 PRO A CA 1
ATOM 687 C C . PRO A 1 82 ? 6.283 9.278 1.825 1.00 95.19 82 PRO A C 1
ATOM 689 O O . PRO A 1 82 ? 5.298 9.858 1.377 1.00 95.19 82 PRO A O 1
ATOM 692 N N . ILE A 1 83 ? 6.205 8.087 2.427 1.00 96.38 83 ILE A N 1
ATOM 693 C CA . ILE A 1 83 ? 4.935 7.370 2.619 1.00 96.38 83 ILE A CA 1
ATOM 694 C C . ILE A 1 83 ? 4.077 8.085 3.654 1.00 96.38 83 ILE A C 1
ATOM 696 O O . ILE A 1 83 ? 2.911 8.362 3.386 1.00 96.38 83 ILE A O 1
ATOM 700 N N . TYR A 1 84 ? 4.676 8.454 4.787 1.00 96.00 84 TYR A N 1
ATOM 701 C CA . TYR A 1 84 ? 3.991 9.186 5.845 1.00 96.00 84 TYR A CA 1
ATOM 702 C C . TYR A 1 84 ? 3.399 10.501 5.325 1.00 96.00 84 TYR A C 1
ATOM 704 O O . TYR A 1 84 ? 2.203 10.739 5.452 1.00 96.00 84 TYR A O 1
ATOM 712 N N . THR A 1 85 ? 4.206 11.335 4.666 1.00 96.19 85 THR A N 1
ATOM 713 C CA . THR A 1 85 ? 3.754 12.618 4.117 1.00 96.19 85 THR A CA 1
ATOM 714 C C . THR A 1 85 ? 2.668 12.436 3.058 1.00 96.19 85 THR A C 1
ATOM 716 O O . THR A 1 85 ? 1.710 13.207 3.046 1.00 96.19 85 THR A O 1
ATOM 719 N N . ASN A 1 86 ? 2.768 11.424 2.190 1.00 95.38 86 ASN A N 1
ATOM 720 C CA . ASN A 1 86 ? 1.724 11.160 1.197 1.00 95.38 86 ASN A CA 1
ATOM 721 C C . ASN A 1 86 ? 0.404 10.718 1.852 1.00 95.38 86 ASN A C 1
ATOM 723 O O . ASN A 1 86 ? -0.659 11.193 1.463 1.00 95.38 86 ASN A O 1
ATOM 727 N N . ALA A 1 87 ? 0.467 9.872 2.883 1.00 95.38 87 ALA A N 1
ATOM 728 C CA . ALA A 1 87 ? -0.708 9.467 3.650 1.00 95.38 87 ALA A CA 1
ATOM 729 C C . ALA A 1 87 ? -1.342 10.662 4.377 1.00 95.38 87 ALA A C 1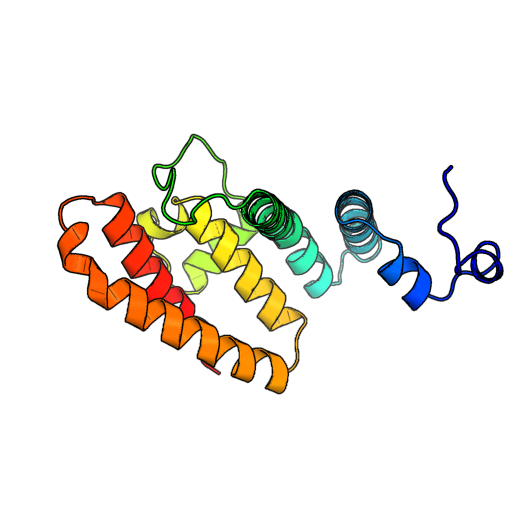
ATOM 731 O O . ALA A 1 87 ? -2.539 10.902 4.247 1.00 95.38 87 ALA A O 1
ATOM 732 N N . LYS A 1 88 ? -0.541 11.493 5.055 1.00 95.94 88 LYS A N 1
ATOM 733 C CA . LYS A 1 88 ? -1.031 12.724 5.700 1.00 95.94 88 LYS A CA 1
ATOM 734 C C . LYS A 1 88 ? -1.731 13.654 4.709 1.00 95.94 88 LYS A C 1
ATOM 736 O O . LYS A 1 88 ? -2.805 14.157 5.013 1.00 95.94 88 LYS A O 1
ATOM 741 N N . ARG A 1 89 ? -1.173 13.832 3.505 1.00 94.69 89 ARG A N 1
ATOM 742 C CA . ARG A 1 89 ? -1.801 14.621 2.427 1.00 94.69 89 ARG A CA 1
ATOM 743 C C . ARG A 1 89 ? -3.139 14.056 1.953 1.00 94.69 89 ARG A C 1
ATOM 745 O O . ARG A 1 89 ? -3.952 14.810 1.438 1.00 94.69 89 ARG A O 1
ATOM 752 N N . LYS A 1 90 ? -3.350 12.750 2.106 1.00 94.25 90 LYS A N 1
ATOM 753 C CA . LYS A 1 90 ? -4.606 12.060 1.795 1.00 94.25 90 LYS A CA 1
ATOM 754 C C . LYS A 1 90 ? -5.526 11.925 3.021 1.00 94.25 90 LYS A C 1
ATOM 756 O O . LYS A 1 90 ? -6.503 11.193 2.967 1.00 94.25 90 LYS A O 1
ATOM 761 N N . GLY A 1 91 ? -5.235 12.630 4.118 1.00 94.06 91 GLY A N 1
ATOM 762 C CA . GLY A 1 91 ? -6.141 12.766 5.261 1.00 94.06 91 GLY A CA 1
ATOM 763 C C . GLY A 1 91 ? -6.003 11.708 6.357 1.00 94.06 91 GLY A C 1
ATOM 764 O O . GLY A 1 91 ? -6.839 11.6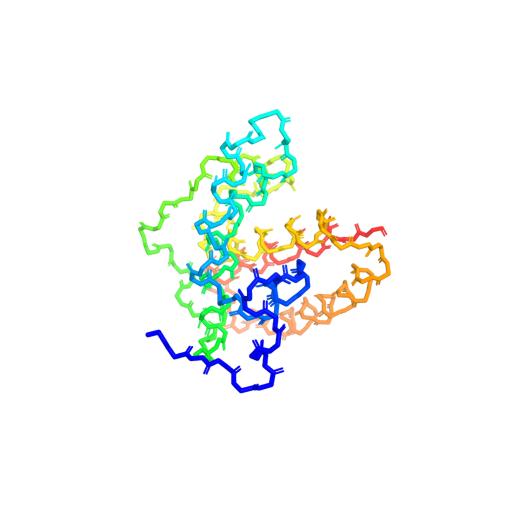82 7.252 1.00 94.06 91 GLY A O 1
ATOM 765 N N . PHE A 1 92 ? -4.977 10.850 6.330 1.00 95.12 92 PHE A N 1
ATOM 766 C CA . PHE A 1 92 ? -4.744 9.903 7.431 1.00 95.12 92 PHE A CA 1
ATOM 767 C C . PHE A 1 92 ? -4.346 10.627 8.722 1.00 95.12 92 PHE A C 1
ATOM 769 O O . PHE A 1 92 ? -3.543 11.574 8.707 1.00 95.12 92 PHE A O 1
ATOM 776 N N . THR A 1 93 ? -4.852 10.156 9.860 1.00 94.44 93 THR A N 1
ATOM 777 C CA . THR A 1 93 ? -4.386 10.607 11.178 1.00 94.44 93 THR A CA 1
ATOM 778 C C . THR A 1 93 ? -2.998 10.042 11.482 1.00 94.44 93 THR A C 1
ATOM 780 O O . THR A 1 93 ? -2.486 9.170 10.773 1.00 94.44 93 THR A O 1
ATOM 783 N N . ASN A 1 94 ? -2.337 10.578 12.511 1.00 91.88 94 ASN A N 1
ATOM 784 C CA . ASN A 1 94 ? -1.027 10.059 12.910 1.00 91.88 94 ASN A CA 1
ATOM 785 C C . ASN A 1 94 ? -1.185 8.642 13.472 1.00 91.88 94 ASN A C 1
ATOM 787 O O . ASN A 1 94 ? -0.399 7.754 13.167 1.00 91.88 94 ASN A O 1
ATOM 791 N N . GLU A 1 95 ? -2.241 8.423 14.242 1.00 91.69 95 GLU A N 1
ATOM 792 C CA . GLU A 1 95 ? -2.574 7.172 14.907 1.00 91.69 95 GLU A CA 1
ATOM 793 C C . GLU A 1 95 ? -2.888 6.065 13.899 1.00 91.69 95 GLU A C 1
ATOM 795 O O . GLU A 1 95 ? -2.466 4.929 14.103 1.00 9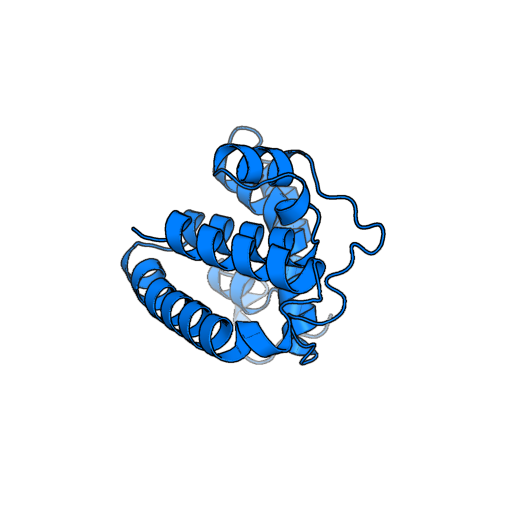1.69 95 GLU A O 1
ATOM 800 N N . GLU A 1 96 ? -3.591 6.400 12.813 1.00 93.31 96 GLU A N 1
ATOM 801 C CA . GLU A 1 96 ? -3.906 5.481 11.718 1.00 93.31 96 GLU A CA 1
ATOM 802 C C . GLU A 1 96 ? -2.638 5.058 10.976 1.00 93.31 96 GLU A C 1
ATOM 804 O O . GLU A 1 96 ? -2.348 3.867 10.874 1.00 93.31 96 GLU A O 1
ATOM 809 N N . ILE A 1 97 ? -1.852 6.016 10.467 1.00 92.62 97 ILE A N 1
ATOM 810 C CA . ILE A 1 97 ? -0.698 5.677 9.624 1.00 92.62 97 ILE A CA 1
ATOM 811 C C . ILE A 1 97 ? 0.413 4.983 10.415 1.00 92.62 97 ILE A C 1
ATOM 813 O O . ILE A 1 97 ? 1.117 4.159 9.844 1.00 92.62 97 ILE A O 1
ATOM 817 N N . GLN A 1 98 ? 0.553 5.268 11.717 1.00 90.69 98 GLN A N 1
ATOM 818 C CA . GLN A 1 98 ? 1.526 4.610 12.601 1.00 90.69 98 GLN A CA 1
ATOM 819 C C . GLN A 1 98 ? 1.228 3.122 12.830 1.00 90.69 98 GLN A C 1
ATOM 821 O O . GLN A 1 98 ? 2.104 2.384 13.284 1.00 90.69 98 GLN A O 1
ATOM 826 N N . ILE A 1 99 ? 0.035 2.639 12.474 1.00 92.81 99 ILE A N 1
ATOM 827 C CA . ILE A 1 99 ? -0.204 1.203 12.342 1.00 92.81 99 ILE A CA 1
ATOM 828 C C . ILE A 1 99 ? 0.531 0.734 11.085 1.00 92.81 99 ILE A C 1
ATOM 830 O O . ILE A 1 99 ? 0.140 1.040 9.960 1.00 92.81 99 ILE A O 1
ATOM 834 N N . TYR A 1 100 ? 1.604 -0.042 11.260 1.00 92.81 100 TYR A N 1
ATOM 835 C CA . TYR A 1 100 ? 2.471 -0.434 10.143 1.00 92.81 100 TYR A CA 1
ATOM 836 C C . TYR A 1 100 ? 1.710 -1.139 9.011 1.00 92.81 100 TYR A C 1
ATOM 838 O O . TYR A 1 100 ? 1.995 -0.913 7.834 1.00 92.81 100 TYR A O 1
ATOM 846 N N . LYS A 1 101 ? 0.683 -1.922 9.365 1.00 93.31 101 LYS A N 1
ATOM 847 C CA . LYS A 1 101 ? -0.216 -2.570 8.406 1.00 93.31 101 LYS A CA 1
ATOM 848 C C . LYS A 1 101 ? -0.979 -1.564 7.542 1.00 93.31 101 LYS A C 1
ATOM 850 O O . LYS A 1 101 ? -1.077 -1.755 6.334 1.00 93.31 101 LYS A O 1
ATOM 855 N N . VAL A 1 102 ? -1.447 -0.459 8.125 1.00 94.44 102 VAL A N 1
ATOM 856 C CA . VAL A 1 102 ? -2.092 0.635 7.382 1.00 94.44 102 VAL A CA 1
ATOM 857 C C . VAL A 1 102 ? -1.105 1.249 6.400 1.00 94.44 102 VAL A C 1
ATOM 859 O O . VAL A 1 102 ? -1.430 1.381 5.225 1.00 94.44 102 VAL A O 1
ATOM 862 N N . ALA A 1 103 ? 0.125 1.549 6.830 1.00 94.75 103 ALA A N 1
ATOM 863 C CA . ALA A 1 103 ? 1.154 2.074 5.930 1.00 94.75 103 ALA A CA 1
ATOM 864 C C . ALA A 1 103 ? 1.477 1.108 4.775 1.00 94.75 103 ALA A C 1
ATOM 866 O O . ALA A 1 103 ? 1.712 1.547 3.647 1.00 94.75 103 ALA A O 1
ATOM 867 N N . GLN A 1 104 ? 1.460 -0.204 5.038 1.00 94.75 104 GLN A N 1
ATOM 868 C CA . GLN A 1 104 ? 1.648 -1.231 4.016 1.00 94.75 104 GLN A CA 1
ATOM 869 C C . GLN A 1 104 ? 0.521 -1.257 2.981 1.00 94.75 104 GLN A C 1
ATOM 871 O O . GLN A 1 104 ? 0.799 -1.223 1.780 1.00 94.75 104 GLN A O 1
ATOM 876 N N . ILE A 1 105 ? -0.732 -1.290 3.440 1.00 94.81 105 ILE A N 1
ATOM 877 C CA . ILE A 1 105 ? -1.914 -1.307 2.569 1.00 94.81 105 ILE A CA 1
ATOM 878 C C . ILE A 1 105 ? -2.008 0.008 1.789 1.00 94.81 105 ILE A C 1
ATOM 880 O O . ILE A 1 105 ? -2.187 -0.010 0.573 1.00 94.81 105 ILE A O 1
ATOM 884 N N . PHE A 1 106 ? -1.782 1.143 2.451 1.00 95.56 106 PHE A N 1
ATOM 885 C CA . PHE A 1 106 ? -1.725 2.456 1.816 1.00 95.56 106 PHE A CA 1
ATOM 886 C C . PHE A 1 106 ? -0.706 2.492 0.674 1.00 95.56 106 PHE A C 1
ATOM 888 O O . PHE A 1 106 ? -1.041 2.882 -0.443 1.00 95.56 106 PHE A O 1
ATOM 895 N N . ALA A 1 107 ? 0.531 2.050 0.924 1.00 95.94 107 ALA A N 1
ATOM 896 C CA . ALA A 1 107 ? 1.564 2.014 -0.105 1.00 95.94 107 ALA A CA 1
ATOM 897 C C . ALA A 1 107 ? 1.190 1.076 -1.263 1.00 95.94 107 ALA A C 1
ATOM 899 O O . ALA A 1 107 ? 1.478 1.393 -2.415 1.00 95.94 107 ALA A O 1
ATOM 900 N N . LEU A 1 108 ? 0.534 -0.056 -0.982 1.00 95.00 108 LEU A N 1
ATOM 901 C CA . LEU A 1 108 ? 0.028 -0.957 -2.020 1.00 95.00 108 LEU A CA 1
ATOM 902 C C . LEU A 1 108 ? -1.013 -0.276 -2.900 1.00 95.00 108 LEU A C 1
ATOM 904 O O . LEU A 1 108 ? -0.886 -0.316 -4.122 1.00 95.00 108 LEU A O 1
ATOM 908 N N . MET A 1 109 ? -2.005 0.368 -2.295 1.00 93.25 109 MET A N 1
ATOM 909 C CA . MET A 1 109 ? -3.086 1.026 -3.022 1.00 93.25 109 MET A CA 1
ATOM 910 C C . MET A 1 109 ? -2.587 2.241 -3.809 1.00 93.25 109 MET A C 1
ATOM 912 O O . MET A 1 109 ? -2.963 2.409 -4.967 1.00 93.25 109 MET A O 1
ATOM 916 N N . ASP A 1 110 ? -1.684 3.044 -3.238 1.00 93.69 110 ASP A N 1
ATOM 917 C CA . ASP A 1 110 ? -1.077 4.193 -3.923 1.00 93.69 110 ASP A CA 1
ATOM 918 C C . ASP A 1 110 ? -0.218 3.747 -5.119 1.00 93.69 110 ASP A C 1
ATOM 920 O O . ASP A 1 110 ? -0.298 4.336 -6.198 1.00 93.69 110 ASP A O 1
ATOM 924 N N . LEU A 1 111 ? 0.547 2.654 -4.977 1.00 94.31 111 LEU A N 1
ATOM 925 C CA . LEU A 1 111 ? 1.282 2.075 -6.102 1.00 94.31 111 LEU A CA 1
ATOM 926 C C . LEU A 1 111 ? 0.360 1.477 -7.155 1.00 94.31 111 LEU A C 1
ATOM 928 O O . LEU A 1 111 ? 0.580 1.719 -8.339 1.00 94.31 111 LEU A O 1
ATOM 932 N N . HIS A 1 112 ? -0.668 0.735 -6.747 1.00 93.75 112 HIS A N 1
ATOM 933 C CA . HIS A 1 112 ? -1.640 0.168 -7.673 1.00 93.75 112 HIS A CA 1
ATOM 934 C C . HIS A 1 112 ? -2.324 1.279 -8.477 1.00 93.75 112 HIS A C 1
ATOM 936 O O . HIS A 1 112 ? -2.360 1.219 -9.702 1.00 93.75 112 HIS A O 1
ATOM 942 N N . ALA A 1 113 ? -2.758 2.358 -7.821 1.00 92.50 113 ALA A N 1
ATOM 943 C CA . ALA A 1 113 ? -3.346 3.510 -8.497 1.00 92.50 113 ALA A CA 1
ATOM 944 C C . ALA A 1 113 ? -2.379 4.225 -9.458 1.00 92.50 113 ALA A C 1
ATOM 946 O O . ALA A 1 113 ? -2.826 4.821 -10.434 1.00 92.50 113 ALA A O 1
ATOM 947 N N . LEU A 1 114 ? -1.071 4.174 -9.190 1.00 93.06 114 LEU A N 1
ATOM 948 C CA . LEU A 1 114 ? -0.030 4.793 -10.013 1.00 93.06 114 LEU A CA 1
ATOM 949 C C . LEU A 1 114 ? 0.324 3.977 -11.269 1.00 93.06 114 LEU A C 1
ATOM 951 O O . LEU A 1 114 ? 0.761 4.551 -12.276 1.00 93.06 114 LEU A O 1
ATOM 955 N N . VAL A 1 115 ? 0.232 2.646 -11.197 1.00 91.69 115 VAL A N 1
ATOM 956 C CA . VAL A 1 115 ? 0.680 1.745 -12.275 1.00 91.69 115 VAL A CA 1
ATOM 957 C C . VAL A 1 115 ? -0.465 1.134 -13.077 1.00 91.69 115 VAL A C 1
ATOM 959 O O . VAL A 1 115 ? -0.264 0.835 -14.251 1.00 91.69 115 VAL A O 1
ATOM 962 N N . CYS A 1 116 ? -1.646 0.973 -12.483 1.00 91.31 116 CYS A N 1
ATOM 963 C CA . CYS A 1 116 ? -2.794 0.339 -13.121 1.00 91.31 116 CYS A CA 1
ATOM 964 C C . CYS A 1 116 ? -3.738 1.365 -13.758 1.00 91.31 116 CYS A C 1
ATOM 966 O O . CYS A 1 116 ? -3.982 2.432 -13.200 1.00 91.31 116 CYS A O 1
ATOM 968 N N . GLY A 1 117 ? -4.316 1.007 -14.909 1.00 91.44 117 GLY A N 1
ATOM 969 C CA . GLY A 1 117 ? -5.374 1.785 -15.558 1.00 91.44 117 GLY A CA 1
ATOM 970 C C . GLY A 1 117 ? -6.732 1.661 -14.858 1.00 91.44 117 GLY A C 1
ATOM 971 O O . GLY A 1 117 ? -6.967 0.734 -14.078 1.00 91.44 117 GLY A O 1
ATOM 972 N N . ASP A 1 118 ? -7.653 2.572 -15.178 1.00 90.75 118 ASP A N 1
ATOM 973 C CA . ASP A 1 118 ? -8.930 2.745 -14.470 1.00 90.75 118 ASP A CA 1
ATOM 974 C C . ASP A 1 118 ? -9.793 1.490 -14.394 1.00 90.75 118 ASP A C 1
ATOM 976 O O . ASP A 1 118 ? -10.387 1.226 -13.353 1.00 90.75 118 ASP A O 1
ATOM 980 N N . GLY A 1 119 ? -9.830 0.677 -15.453 1.00 90.56 119 GLY A N 1
ATOM 981 C CA . GLY A 1 119 ? -10.573 -0.587 -15.453 1.00 90.56 119 GLY A CA 1
ATOM 982 C C . GLY A 1 119 ? -10.116 -1.540 -14.343 1.00 90.56 119 GLY A C 1
ATOM 983 O O . GLY A 1 119 ? -10.936 -2.016 -13.558 1.00 90.56 119 GLY A O 1
ATOM 984 N N . MET A 1 120 ? -8.802 -1.750 -14.213 1.00 90.44 120 MET A N 1
ATOM 985 C CA . MET A 1 120 ? -8.233 -2.594 -13.155 1.00 90.44 120 MET A CA 1
ATOM 986 C C . MET A 1 120 ? -8.495 -2.009 -11.770 1.00 90.44 120 MET A C 1
ATOM 988 O O . MET A 1 120 ? -8.817 -2.741 -10.833 1.00 90.44 120 MET A O 1
ATOM 992 N N . ARG A 1 121 ? -8.383 -0.684 -11.633 1.00 92.44 121 ARG A N 1
ATOM 993 C CA . ARG A 1 121 ? -8.620 -0.022 -10.350 1.00 92.44 121 ARG A CA 1
ATOM 994 C C . ARG A 1 121 ? -10.087 -0.119 -9.921 1.00 92.44 121 ARG A C 1
ATOM 996 O O . ARG A 1 121 ? -10.328 -0.503 -8.781 1.00 92.44 121 ARG A O 1
ATOM 1003 N N . ARG A 1 122 ? -11.044 0.118 -10.829 1.00 91.44 122 ARG A N 1
ATOM 1004 C CA . ARG A 1 122 ? -12.490 -0.050 -10.582 1.00 91.44 122 ARG A CA 1
ATOM 1005 C C . ARG A 1 122 ? -12.842 -1.477 -10.191 1.00 91.44 122 ARG A C 1
ATOM 1007 O O . ARG A 1 122 ? -13.637 -1.672 -9.280 1.00 91.44 122 ARG A O 1
ATOM 1014 N N . ASN A 1 123 ? -12.236 -2.470 -10.841 1.00 91.06 123 ASN A N 1
ATOM 1015 C CA . ASN A 1 123 ? -12.459 -3.862 -10.468 1.00 91.06 123 ASN A CA 1
ATOM 1016 C C . ASN A 1 123 ? -12.002 -4.138 -9.028 1.00 91.06 123 ASN A C 1
ATOM 1018 O O . ASN A 1 123 ? -12.765 -4.678 -8.239 1.00 91.06 123 ASN A O 1
ATOM 1022 N N . ARG A 1 124 ? -10.797 -3.686 -8.658 1.00 90.75 124 ARG A N 1
ATOM 1023 C CA . ARG A 1 124 ? -10.272 -3.854 -7.291 1.00 90.75 124 ARG A CA 1
ATOM 1024 C C . ARG A 1 124 ? -11.017 -3.036 -6.244 1.00 90.75 124 ARG A C 1
ATOM 1026 O O . ARG A 1 124 ? -11.099 -3.459 -5.100 1.00 90.75 124 ARG A O 1
ATOM 1033 N N . PHE A 1 125 ? -11.577 -1.888 -6.618 1.00 91.62 125 PHE A N 1
ATOM 1034 C CA . PHE A 1 125 ? -12.411 -1.099 -5.715 1.00 91.62 125 PHE A CA 1
ATOM 1035 C C . PHE A 1 125 ? -13.624 -1.898 -5.219 1.00 91.62 125 PHE A C 1
ATOM 1037 O O . PHE A 1 125 ? -13.936 -1.826 -4.036 1.00 91.62 125 PHE A O 1
ATOM 1044 N N . LYS A 1 126 ? -14.242 -2.731 -6.071 1.00 92.06 126 LYS A N 1
ATOM 1045 C CA . LYS A 1 126 ? -15.341 -3.619 -5.655 1.00 92.06 126 LYS A CA 1
ATOM 1046 C C . LYS A 1 126 ? -14.906 -4.570 -4.537 1.00 92.06 126 LYS A C 1
ATOM 1048 O O . LYS A 1 126 ? -15.588 -4.655 -3.522 1.00 92.06 126 LYS A O 1
ATOM 1053 N N . ASP A 1 127 ? -13.742 -5.202 -4.692 1.00 90.88 127 ASP A N 1
ATOM 1054 C CA . ASP A 1 127 ? -13.173 -6.105 -3.682 1.00 90.88 127 ASP A CA 1
ATOM 1055 C C . ASP A 1 127 ? -12.935 -5.370 -2.347 1.00 90.88 127 ASP A C 1
ATOM 1057 O O . ASP A 1 127 ? -13.230 -5.892 -1.272 1.00 90.88 127 ASP A O 1
ATOM 1061 N N . PHE A 1 128 ? -12.446 -4.126 -2.403 1.00 88.69 128 PHE A N 1
ATOM 1062 C CA . PHE A 1 128 ? -12.219 -3.308 -1.209 1.00 88.69 128 PHE A CA 1
ATOM 1063 C C . PHE A 1 128 ? -13.511 -2.864 -0.517 1.00 88.69 128 PHE A C 1
ATOM 1065 O O . PHE A 1 128 ? -13.548 -2.817 0.712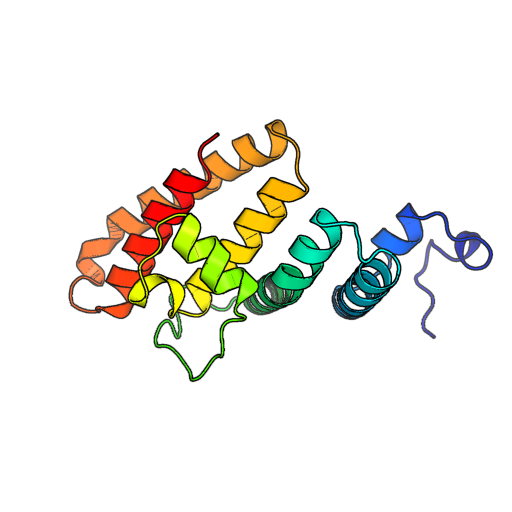 1.00 88.69 128 PHE A O 1
ATOM 1072 N N . VAL A 1 129 ? -14.567 -2.558 -1.276 1.00 92.12 129 VAL A N 1
ATOM 1073 C CA . VAL A 1 129 ? -15.887 -2.232 -0.715 1.00 92.12 129 VAL A CA 1
ATOM 1074 C C . VAL A 1 129 ? -16.462 -3.435 0.025 1.00 92.12 129 VAL A C 1
ATOM 1076 O O . VAL A 1 129 ? -16.913 -3.278 1.157 1.00 92.12 129 VAL A O 1
ATOM 1079 N N . VAL A 1 130 ? -16.380 -4.632 -0.565 1.00 92.62 130 VAL A N 1
ATOM 1080 C CA . VAL A 1 130 ? -16.803 -5.874 0.104 1.00 92.62 130 VAL A CA 1
ATOM 1081 C C . VAL A 1 130 ? -16.000 -6.080 1.388 1.00 92.62 130 VAL A C 1
ATOM 1083 O O . VAL A 1 130 ? -16.583 -6.281 2.446 1.00 92.62 130 VAL A O 1
ATOM 1086 N N . PHE A 1 131 ? -14.673 -5.932 1.339 1.00 88.94 131 PHE A N 1
ATOM 1087 C CA . PHE A 1 131 ? -13.833 -6.051 2.534 1.00 88.94 131 PHE A CA 1
ATOM 1088 C C . PHE A 1 131 ? -14.222 -5.059 3.644 1.00 88.94 131 PHE A C 1
ATOM 1090 O O . PHE A 1 131 ? -14.309 -5.449 4.807 1.00 88.94 131 PHE A O 1
ATOM 1097 N N . LYS A 1 132 ? -14.493 -3.793 3.296 1.00 91.12 132 LYS A N 1
ATOM 1098 C CA . LYS A 1 132 ? -14.980 -2.772 4.240 1.00 91.12 132 LYS A CA 1
ATOM 1099 C C . LYS A 1 132 ? -16.297 -3.197 4.891 1.00 91.12 132 LYS A C 1
ATOM 1101 O O . LYS A 1 132 ? -16.412 -3.115 6.109 1.00 91.12 132 LYS A O 1
ATOM 1106 N N . GLN A 1 133 ? -17.252 -3.683 4.099 1.00 92.06 133 GLN A N 1
ATOM 1107 C CA . GLN A 1 133 ? -18.555 -4.136 4.593 1.00 92.06 133 GLN A CA 1
ATOM 1108 C C . GLN A 1 133 ? -18.428 -5.341 5.530 1.00 92.06 133 GLN A C 1
ATOM 1110 O O . GLN A 1 133 ? -19.009 -5.332 6.611 1.00 92.06 133 GLN A O 1
ATOM 1115 N N . GLU A 1 134 ? -17.636 -6.352 5.160 1.00 89.81 134 GLU A N 1
ATOM 1116 C CA . GLU A 1 134 ? -17.403 -7.513 6.029 1.00 89.81 134 GLU A CA 1
ATOM 1117 C C . GLU A 1 134 ? -16.716 -7.114 7.336 1.00 89.81 134 GLU A C 1
ATOM 1119 O O . GLU A 1 134 ? -17.037 -7.651 8.393 1.00 89.81 134 GLU A O 1
ATOM 1124 N N . PHE A 1 135 ? -15.805 -6.138 7.293 1.00 87.88 135 PHE A N 1
ATOM 1125 C CA . PHE A 1 135 ? -15.120 -5.689 8.499 1.00 87.88 135 PHE A CA 1
ATOM 1126 C C . PHE A 1 135 ? -16.028 -4.873 9.430 1.00 87.88 135 PHE A C 1
ATOM 1128 O O . PHE A 1 135 ? -15.925 -5.010 10.645 1.00 87.88 135 PHE A O 1
ATOM 1135 N N . GLN A 1 136 ? -16.964 -4.097 8.877 1.00 88.75 136 GLN A N 1
ATOM 1136 C CA . GLN A 1 136 ? -17.994 -3.392 9.651 1.00 88.75 136 GLN A CA 1
ATOM 1137 C C . GLN A 1 136 ? -18.967 -4.351 10.352 1.00 88.75 136 GLN A C 1
ATOM 1139 O O . GLN A 1 136 ? -19.387 -4.080 11.469 1.00 88.75 136 GLN A O 1
ATOM 1144 N N . ARG A 1 137 ? -19.292 -5.504 9.748 1.00 89.31 137 ARG A N 1
ATOM 1145 C CA . ARG A 1 137 ? -20.194 -6.503 10.363 1.00 89.31 137 ARG A CA 1
ATOM 1146 C C . ARG A 1 137 ? -19.666 -7.106 11.662 1.00 89.31 137 ARG A C 1
ATOM 1148 O O . ARG A 1 137 ? -20.443 -7.670 12.423 1.00 89.31 137 ARG A O 1
ATOM 1155 N N . VAL A 1 138 ? -18.358 -7.035 11.887 1.00 87.50 138 VAL A N 1
ATOM 1156 C CA . VAL A 1 138 ? -17.690 -7.598 13.066 1.00 87.50 138 VAL A CA 1
ATOM 1157 C C . VAL A 1 138 ? -17.121 -6.518 13.987 1.00 87.50 138 VAL A C 1
ATOM 1159 O O . VAL A 1 138 ? -16.345 -6.840 14.883 1.00 87.50 138 VAL A O 1
ATOM 1162 N N . GLU A 1 139 ? -17.482 -5.248 13.777 1.00 84.06 139 GLU A N 1
ATOM 1163 C CA . GLU A 1 139 ? -16.969 -4.102 14.543 1.00 84.06 139 GLU A CA 1
ATOM 1164 C C . GLU A 1 139 ? -17.213 -4.257 16.049 1.00 84.06 139 GLU A C 1
ATOM 1166 O O . GLU A 1 139 ? -16.289 -4.073 16.847 1.00 84.06 139 GLU A O 1
ATOM 1171 N N . ASP A 1 140 ? -18.408 -4.717 16.426 1.00 87.94 140 ASP A N 1
ATOM 1172 C CA . ASP A 1 140 ? -18.809 -4.927 17.821 1.00 87.94 140 ASP A CA 1
ATOM 1173 C C . ASP A 1 140 ? -17.889 -5.911 18.561 1.00 87.94 140 ASP A C 1
ATOM 1175 O O . ASP A 1 140 ? -17.663 -5.773 19.763 1.00 87.94 140 ASP A O 1
ATOM 1179 N N . LEU A 1 141 ? -17.285 -6.876 17.850 1.00 86.62 141 LEU A N 1
ATOM 1180 C CA . LEU A 1 141 ? -16.363 -7.853 18.445 1.00 86.62 141 LEU A CA 1
ATOM 1181 C C . LEU A 1 141 ? -15.050 -7.220 18.919 1.00 86.62 141 LEU A C 1
ATOM 1183 O O . LEU A 1 141 ? -14.305 -7.832 19.687 1.00 86.62 141 LEU A O 1
ATOM 1187 N N . PHE A 1 142 ? -14.731 -6.020 18.432 1.00 84.06 142 PHE A N 1
ATOM 1188 C CA . PHE A 1 142 ? -13.432 -5.387 18.631 1.00 84.06 142 PHE A CA 1
ATOM 1189 C C . PHE A 1 142 ? -13.522 -3.940 19.119 1.00 84.06 142 PHE A C 1
ATOM 1191 O O . PHE A 1 142 ? -12.489 -3.265 19.166 1.00 84.06 142 PHE A O 1
ATOM 1198 N N . GLN A 1 143 ? -14.713 -3.475 19.504 1.00 79.44 143 GLN A N 1
ATOM 1199 C CA . GLN A 1 143 ? -14.976 -2.093 19.923 1.00 79.44 143 GLN A CA 1
ATOM 1200 C C . GLN A 1 143 ? -14.032 -1.599 21.033 1.00 79.44 143 GLN A C 1
ATOM 1202 O O . GLN A 1 143 ? -13.546 -0.470 20.978 1.00 79.44 143 GLN A O 1
ATOM 1207 N N . ASP A 1 144 ? -13.661 -2.475 21.971 1.00 87.50 144 ASP A N 1
ATOM 1208 C CA . ASP A 1 144 ? -12.770 -2.134 23.089 1.00 87.50 144 ASP A CA 1
ATOM 1209 C C . ASP A 1 144 ? -11.281 -2.116 22.697 1.00 87.50 144 ASP A C 1
ATOM 1211 O O . ASP A 1 144 ? -10.418 -1.614 23.429 1.00 87.50 144 ASP A O 1
ATOM 1215 N N . ASN A 1 145 ? -10.930 -2.650 21.523 1.00 90.31 145 ASN A N 1
ATOM 1216 C CA . ASN A 1 145 ? -9.555 -2.688 21.048 1.00 90.31 145 ASN A CA 1
ATOM 1217 C C . ASN A 1 145 ? -9.239 -1.490 20.153 1.00 90.31 145 ASN A C 1
ATOM 1219 O O . ASN A 1 145 ? -9.339 -1.547 18.927 1.00 90.31 145 ASN A O 1
ATOM 1223 N N . LYS A 1 146 ? -8.683 -0.442 20.770 1.00 90.38 146 LYS A N 1
ATOM 1224 C CA . LYS A 1 146 ? -8.286 0.797 20.080 1.00 90.38 146 LYS A CA 1
ATOM 1225 C C . LYS A 1 146 ? -7.444 0.609 18.810 1.00 90.38 146 LYS A C 1
ATOM 1227 O O . LYS A 1 146 ? -7.475 1.475 17.941 1.00 90.38 146 LYS A O 1
ATOM 1232 N N . TYR A 1 147 ? -6.632 -0.449 18.699 1.00 91.06 147 TYR A N 1
ATOM 1233 C CA . TYR A 1 147 ? -5.813 -0.674 17.500 1.00 91.06 147 TYR A CA 1
ATOM 1234 C C . TYR A 1 147 ? -6.647 -1.212 16.344 1.00 91.06 147 TYR A C 1
ATOM 1236 O O . TYR A 1 147 ? -6.401 -0.828 15.202 1.00 91.06 147 TYR A O 1
ATOM 1244 N N . ILE A 1 148 ? -7.631 -2.060 16.640 1.00 91.50 148 ILE A N 1
ATOM 1245 C CA . ILE A 1 148 ? -8.567 -2.572 15.643 1.00 91.50 148 ILE A CA 1
ATOM 1246 C C . ILE A 1 148 ? -9.495 -1.444 15.190 1.00 91.50 148 ILE A C 1
ATOM 1248 O O . ILE A 1 148 ? -9.586 -1.218 13.988 1.00 91.50 148 ILE A O 1
ATOM 1252 N N . SER A 1 149 ? -10.047 -0.641 16.106 1.00 90.31 149 SER A N 1
ATOM 1253 C CA . SER A 1 149 ? -10.898 0.506 15.740 1.00 90.31 149 SER A CA 1
ATOM 1254 C C . SER A 1 149 ? -10.143 1.525 14.873 1.00 90.31 149 SER A C 1
ATOM 1256 O O . SER A 1 149 ? -10.647 2.006 13.860 1.00 90.31 149 SER A O 1
ATOM 1258 N N . ARG A 1 150 ? -8.877 1.821 15.206 1.00 91.81 150 ARG A N 1
ATOM 1259 C CA . ARG A 1 150 ? -8.013 2.686 14.375 1.00 91.81 150 ARG A CA 1
ATOM 1260 C C . ARG A 1 150 ? -7.712 2.070 13.013 1.00 91.81 150 ARG A C 1
ATOM 1262 O O . ARG A 1 150 ? -7.695 2.783 12.014 1.00 91.81 150 ARG A O 1
ATOM 1269 N N . PHE A 1 151 ? -7.456 0.765 12.966 1.00 93.19 151 PHE A N 1
ATOM 1270 C CA . PHE A 1 151 ? -7.254 0.055 11.709 1.00 93.19 151 PHE A CA 1
ATOM 1271 C C . PHE A 1 151 ? -8.518 0.113 10.845 1.00 93.19 151 PHE A C 1
ATOM 1273 O O . PHE A 1 151 ? -8.420 0.421 9.664 1.00 93.19 151 PHE A O 1
ATOM 1280 N N . GLN A 1 152 ? -9.700 -0.076 11.428 1.00 91.00 152 GLN A N 1
ATOM 1281 C CA . GLN A 1 152 ? -10.981 0.035 10.735 1.00 91.00 152 GLN A CA 1
ATOM 1282 C C . GLN A 1 152 ? -11.237 1.445 10.196 1.00 91.00 152 GLN A C 1
ATOM 1284 O O . GLN A 1 152 ? -11.548 1.591 9.013 1.00 91.00 152 GLN A O 1
ATOM 1289 N N . SER A 1 153 ? -11.012 2.484 11.006 1.00 92.19 153 SER A N 1
ATOM 1290 C CA . SER A 1 153 ? -11.057 3.883 10.549 1.00 92.19 153 SER A CA 1
ATOM 1291 C C . SER A 1 153 ? -10.135 4.109 9.345 1.00 92.19 153 SER A C 1
ATOM 1293 O O . SER A 1 153 ? -10.541 4.679 8.328 1.00 92.19 153 SER A O 1
ATOM 1295 N N . ALA A 1 154 ? -8.914 3.569 9.403 1.00 93.62 154 ALA A N 1
ATOM 1296 C CA . ALA A 1 154 ? -7.972 3.642 8.296 1.00 93.62 154 ALA A CA 1
ATOM 1297 C C . ALA A 1 154 ? -8.440 2.873 7.047 1.00 93.62 154 ALA A C 1
ATOM 1299 O O . ALA A 1 154 ? -8.239 3.370 5.940 1.00 93.62 154 ALA A O 1
ATOM 1300 N N . ILE A 1 155 ? -9.063 1.695 7.190 1.00 92.44 155 ILE A N 1
ATOM 1301 C CA . ILE A 1 155 ? -9.647 0.942 6.065 1.00 92.44 155 ILE A CA 1
ATOM 1302 C C . ILE A 1 155 ? -10.762 1.748 5.402 1.00 92.44 155 ILE A C 1
ATOM 1304 O O . ILE A 1 155 ? -10.748 1.888 4.181 1.00 92.44 155 ILE A O 1
ATOM 1308 N N . ASN A 1 156 ? -11.677 2.332 6.180 1.00 91.38 156 ASN A N 1
ATOM 1309 C CA . ASN A 1 156 ? -12.747 3.176 5.641 1.00 91.38 156 ASN A CA 1
ATOM 1310 C C . ASN A 1 156 ? -12.167 4.293 4.772 1.00 91.38 156 ASN A C 1
ATOM 1312 O O . ASN A 1 156 ? -12.524 4.424 3.603 1.00 91.38 156 ASN A O 1
ATOM 1316 N N . ARG A 1 157 ? -11.168 4.997 5.308 1.00 92.25 157 ARG A N 1
ATOM 1317 C CA . ARG A 1 157 ? -10.454 6.058 4.601 1.00 92.25 157 ARG A CA 1
ATOM 1318 C C . ARG A 1 157 ? -9.730 5.563 3.348 1.00 92.25 157 ARG A C 1
ATOM 1320 O O . ARG A 1 157 ? -9.747 6.244 2.326 1.00 92.25 157 ARG A O 1
ATOM 1327 N N . LEU A 1 158 ? -9.078 4.401 3.413 1.00 92.25 158 LEU A N 1
ATOM 1328 C CA . LEU A 1 158 ? -8.400 3.794 2.264 1.00 92.25 158 LEU A CA 1
ATOM 1329 C C . LEU A 1 158 ? -9.369 3.548 1.108 1.00 92.25 158 LEU A C 1
ATOM 1331 O O . LEU A 1 158 ? -9.023 3.858 -0.031 1.00 92.25 158 LEU A O 1
ATOM 1335 N N . VAL A 1 159 ? -10.560 3.020 1.400 1.00 90.44 159 VAL A N 1
ATOM 1336 C CA . VAL A 1 159 ? -11.603 2.801 0.390 1.00 90.44 159 VAL A CA 1
ATOM 1337 C C . VAL A 1 159 ? -12.054 4.128 -0.207 1.00 90.44 159 VAL A C 1
ATOM 1339 O O . VAL A 1 159 ? -12.047 4.264 -1.428 1.00 90.44 159 VAL A O 1
ATOM 1342 N N . ASP A 1 160 ? -12.346 5.122 0.629 1.00 88.31 160 ASP A N 1
ATOM 1343 C CA . ASP A 1 160 ? -12.857 6.420 0.175 1.00 88.31 160 ASP A CA 1
ATOM 1344 C C . ASP A 1 160 ? -11.834 7.161 -0.715 1.00 88.31 160 ASP A C 1
ATOM 1346 O O . ASP A 1 160 ? -12.187 7.749 -1.731 1.00 88.31 160 ASP A O 1
ATOM 1350 N N . ILE A 1 161 ? -10.536 7.077 -0.398 1.00 87.31 161 ILE A N 1
ATOM 1351 C CA . ILE A 1 161 ? -9.454 7.667 -1.217 1.00 87.31 161 ILE A CA 1
ATOM 1352 C C . ILE A 1 161 ? -9.270 6.942 -2.554 1.00 87.31 161 ILE A C 1
ATOM 1354 O O . ILE A 1 161 ? -8.745 7.516 -3.512 1.00 87.31 161 ILE A O 1
ATOM 1358 N N . TYR A 1 162 ? -9.572 5.648 -2.581 1.00 85.62 162 TYR A N 1
ATOM 1359 C CA . TYR A 1 162 ? -9.341 4.786 -3.733 1.00 85.62 162 TYR A CA 1
ATOM 1360 C C . TYR A 1 162 ? -10.537 4.734 -4.684 1.00 85.62 162 TYR A C 1
ATOM 1362 O O . TYR A 1 162 ? -10.406 4.232 -5.802 1.00 85.62 162 TYR A O 1
ATOM 1370 N N . GLN A 1 163 ? -11.677 5.271 -4.253 1.00 79.88 163 GLN A N 1
ATOM 1371 C CA . GLN A 1 163 ? -12.812 5.560 -5.111 1.00 79.88 163 GLN A CA 1
ATOM 1372 C C . GLN A 1 163 ? -12.369 6.477 -6.263 1.00 79.88 163 GLN A C 1
ATOM 1374 O O . GLN A 1 163 ? -11.619 7.436 -6.067 1.00 79.88 163 GLN A O 1
ATOM 1379 N N . ILE A 1 164 ? -12.779 6.114 -7.477 1.00 66.94 164 ILE A N 1
ATOM 1380 C CA . ILE A 1 164 ? -12.426 6.775 -8.743 1.00 66.94 164 ILE A CA 1
ATOM 1381 C C . ILE A 1 164 ? -13.643 7.514 -9.252 1.00 66.94 164 ILE A C 1
ATOM 1383 O O . ILE A 1 164 ? -14.721 6.876 -9.242 1.00 66.94 164 ILE A O 1
#

Radius of gyration: 18.12 Å; chains: 1; bounding box: 43×39×49 Å